Protein AF-A0A0J6XGX9-F1 (afdb_monomer_lite)

Secondary structure (DSSP, 8-state):
-EEE---TTTSEEEEEEEEETTEEEPPPTTS-EEEEEEEEETTEEEEEEEEEEE-TTTHHHHHHHHHHHH-

pLDDT: mean 76.92, std 12.39, range [43.16, 90.12]

Radius of gyration: 11.71 Å; chains: 1; bounding box: 25×24×30 Å

Foldseek 3Di:
DDKDDFAPPQGKTKDKFQADPNDTHHDDLQDFIKIWMFGHGPVDTHDIPDIDTDGSVCVVVVVVVVVVVRD

Sequence (71 aa):
MYEVGPLTYRQGFVSVWKENGGCRDDALMHDRVVVAVYTGTPDRRGEQLFRAWVDAGELPSVLGQWANVLS

Organism: NCBI:txid66430

Structure (mmCIF, N/CA/C/O backbone):
data_AF-A0A0J6XGX9-F1
#
_entry.id   AF-A0A0J6XGX9-F1
#
loop_
_atom_site.group_PDB
_atom_site.id
_atom_site.type_symbol
_atom_site.label_atom_id
_atom_site.label_alt_id
_atom_site.label_comp_id
_atom_site.label_asym_id
_atom_site.label_entity_id
_atom_site.label_seq_id
_atom_site.pdbx_PDB_ins_code
_atom_site.Cartn_x
_atom_site.Cartn_y
_atom_site.Cartn_z
_atom_site.occupancy
_atom_site.B_iso_or_equiv
_atom_site.auth_seq_id
_atom_site.auth_comp_id
_atom_site.auth_asym_id
_atom_site.auth_atom_id
_atom_site.pdbx_PDB_model_num
ATOM 1 N N . MET A 1 1 ? -1.988 6.910 -7.169 1.00 57.34 1 MET A N 1
ATOM 2 C CA . MET A 1 1 ? -1.754 6.364 -5.822 1.00 57.34 1 MET A CA 1
ATOM 3 C C . MET A 1 1 ? -3.104 5.890 -5.339 1.00 57.34 1 MET A C 1
ATOM 5 O O . MET A 1 1 ? -4.056 6.653 -5.435 1.00 57.34 1 MET A O 1
ATOM 9 N N . TYR A 1 2 ? -3.211 4.634 -4.919 1.00 53.94 2 TYR A N 1
ATOM 10 C CA . TYR A 1 2 ? -4.477 4.081 -4.437 1.00 53.94 2 TYR A CA 1
ATOM 11 C C . TYR A 1 2 ? -4.370 3.846 -2.930 1.00 53.94 2 TYR A C 1
ATOM 13 O O . TYR A 1 2 ? -3.341 3.360 -2.451 1.00 53.94 2 TYR A O 1
ATOM 21 N N . GLU A 1 3 ? -5.414 4.228 -2.197 1.00 57.56 3 GLU A N 1
ATOM 22 C CA . GLU A 1 3 ? -5.496 4.123 -0.740 1.00 57.56 3 GLU A CA 1
ATOM 23 C C . GLU A 1 3 ? -6.598 3.130 -0.366 1.00 57.56 3 GLU A C 1
ATOM 25 O O . GLU A 1 3 ? -7.721 3.212 -0.865 1.00 57.56 3 GLU A O 1
ATOM 30 N N . VAL A 1 4 ? -6.264 2.170 0.498 1.00 60.06 4 VAL A N 1
ATOM 31 C CA . VAL A 1 4 ? -7.216 1.186 1.034 1.00 60.06 4 VAL A CA 1
ATOM 32 C C . VAL A 1 4 ? -7.572 1.607 2.464 1.00 60.06 4 VAL A C 1
ATOM 34 O O . VAL A 1 4 ? -6.674 1.922 3.245 1.00 60.06 4 VAL A O 1
ATOM 37 N N . GLY A 1 5 ? -8.881 1.682 2.744 1.00 53.41 5 GLY A N 1
ATOM 38 C CA . GLY A 1 5 ? -9.520 2.409 3.853 1.00 53.41 5 GLY A CA 1
ATOM 39 C C . GLY A 1 5 ? -9.194 1.988 5.302 1.00 53.41 5 GLY A C 1
ATOM 40 O O . GLY A 1 5 ? -8.325 1.152 5.536 1.00 53.41 5 GLY A O 1
ATOM 41 N N . PRO A 1 6 ? -9.868 2.617 6.292 1.00 43.16 6 PRO A N 1
ATOM 42 C CA . PRO A 1 6 ? -9.380 2.706 7.668 1.00 43.16 6 PRO A CA 1
ATOM 43 C C . PRO A 1 6 ? -9.699 1.490 8.551 1.00 43.16 6 PRO A C 1
ATOM 45 O O . PRO A 1 6 ? -10.834 1.034 8.650 1.00 43.16 6 PRO A O 1
ATOM 48 N N . LEU A 1 7 ? -8.657 1.072 9.264 1.00 50.00 7 LEU A N 1
ATOM 49 C CA . LEU A 1 7 ? -8.561 -0.002 10.253 1.00 50.00 7 LEU A CA 1
ATOM 50 C C . LEU A 1 7 ? -9.341 0.226 11.560 1.00 50.00 7 LEU A C 1
ATOM 52 O O . LEU A 1 7 ? -9.172 1.263 12.219 1.00 50.00 7 LEU A O 1
ATOM 56 N N . THR A 1 8 ? -10.001 -0.824 12.058 1.00 43.66 8 THR A N 1
ATOM 57 C CA . THR A 1 8 ? -10.512 -0.916 13.442 1.00 43.66 8 THR A CA 1
ATOM 58 C C . THR A 1 8 ? -9.424 -1.368 14.429 1.00 43.66 8 THR A C 1
ATOM 60 O O . THR A 1 8 ? -9.643 -2.193 15.306 1.00 43.66 8 THR A O 1
ATOM 63 N N . TYR A 1 9 ? -8.232 -0.776 14.339 1.00 44.97 9 TYR A N 1
ATOM 64 C CA . TYR A 1 9 ? -7.274 -0.720 15.449 1.00 44.97 9 TYR A CA 1
ATOM 65 C C . TYR A 1 9 ? -6.718 0.700 15.525 1.00 44.97 9 TYR A C 1
ATOM 67 O O . TYR A 1 9 ? -5.594 0.983 15.134 1.00 44.97 9 TYR A O 1
ATOM 75 N N . ARG A 1 10 ? -7.592 1.633 15.926 1.00 52.66 10 ARG A N 1
ATOM 76 C CA . ARG A 1 10 ? -7.310 3.072 16.087 1.00 52.66 10 ARG A CA 1
ATOM 77 C C . ARG A 1 10 ? -6.401 3.672 14.998 1.00 52.66 10 ARG A C 1
ATOM 79 O O . ARG A 1 10 ? -5.484 4.421 15.315 1.00 52.66 10 ARG A O 1
ATOM 86 N N . GLN A 1 11 ? -6.817 3.472 13.741 1.00 66.25 11 GLN A N 1
ATOM 87 C CA . GLN A 1 11 ? -6.365 4.193 12.545 1.00 66.25 11 GLN A CA 1
ATOM 88 C C . GLN A 1 11 ? -5.029 3.660 12.000 1.00 66.25 11 GLN A C 1
ATOM 90 O O . GLN A 1 11 ? -3.969 3.912 12.559 1.00 66.25 11 GLN A O 1
ATOM 95 N N . GLY A 1 12 ? -5.083 2.927 10.893 1.00 75.31 12 GLY A N 1
ATOM 96 C CA . GLY A 1 12 ? -3.941 2.629 10.033 1.00 75.31 12 GLY A CA 1
ATOM 97 C C . GLY A 1 12 ? -4.420 2.485 8.590 1.00 75.31 12 GLY A C 1
ATOM 98 O O . GLY A 1 12 ? -5.614 2.277 8.361 1.00 75.31 12 GLY A O 1
ATOM 99 N N . PHE A 1 13 ? -3.522 2.633 7.618 1.00 82.12 13 PHE A N 1
ATOM 100 C CA . PHE A 1 13 ? -3.861 2.538 6.195 1.00 82.12 13 PHE A CA 1
ATOM 101 C C . PHE A 1 13 ? -2.686 2.036 5.353 1.00 82.12 13 PHE A C 1
ATOM 103 O O . PHE A 1 13 ? -1.517 2.181 5.728 1.00 82.12 13 PHE A O 1
ATOM 110 N N . VAL A 1 14 ? -3.008 1.468 4.188 1.00 85.62 14 VAL A N 1
ATOM 111 C CA . VAL A 1 14 ? -2.023 1.028 3.191 1.00 85.62 14 VAL A CA 1
ATOM 112 C C . VAL A 1 14 ? -1.921 2.066 2.078 1.00 85.62 14 VAL A C 1
ATOM 114 O O . VAL A 1 14 ? -2.927 2.501 1.521 1.00 85.62 14 VAL A O 1
ATOM 117 N N . SER A 1 15 ? -0.694 2.446 1.733 1.00 86.56 15 SER A N 1
ATOM 118 C CA . SER A 1 15 ? -0.372 3.270 0.568 1.00 86.56 15 SER A CA 1
ATOM 119 C C . SER A 1 15 ? 0.378 2.447 -0.471 1.00 86.56 15 SER A C 1
ATOM 121 O O . SER A 1 15 ? 1.353 1.771 -0.136 1.00 86.56 15 SER A O 1
ATOM 123 N N . VAL A 1 16 ? -0.039 2.567 -1.734 1.00 87.62 16 VAL A N 1
ATOM 124 C CA . VAL A 1 16 ? 0.618 1.922 -2.878 1.00 87.62 16 VAL A CA 1
ATOM 125 C C . VAL A 1 16 ? 1.052 2.971 -3.899 1.00 87.62 16 VAL A C 1
ATOM 127 O O . VAL A 1 16 ? 0.233 3.771 -4.363 1.00 87.62 16 VAL A O 1
ATOM 130 N N . TRP A 1 17 ? 2.335 2.968 -4.259 1.00 88.56 17 TRP A N 1
ATOM 131 C CA . TRP A 1 17 ? 2.905 3.865 -5.272 1.00 88.56 17 TRP A CA 1
ATOM 132 C C . TRP A 1 17 ? 4.042 3.191 -6.036 1.00 88.56 17 TRP A C 1
ATOM 134 O O . TRP A 1 17 ? 4.622 2.219 -5.565 1.00 88.56 17 TRP A O 1
ATOM 144 N N . LYS A 1 18 ? 4.392 3.715 -7.207 1.00 88.19 18 LYS A N 1
ATOM 145 C CA . LYS A 1 18 ? 5.623 3.353 -7.914 1.00 88.19 18 LYS A CA 1
ATOM 146 C C . LYS A 1 18 ? 6.715 4.335 -7.520 1.00 88.19 18 LYS A C 1
ATOM 148 O O . LYS A 1 18 ? 6.451 5.526 -7.407 1.00 88.19 18 LYS A O 1
ATOM 153 N N . GLU A 1 19 ? 7.934 3.864 -7.303 1.00 83.31 19 GLU A N 1
ATOM 154 C CA . GLU A 1 19 ? 9.069 4.755 -7.059 1.00 83.31 19 GLU A CA 1
ATOM 155 C C . GLU A 1 19 ? 9.977 4.773 -8.290 1.00 83.31 19 GLU A C 1
ATOM 157 O O . GLU A 1 19 ? 10.500 3.738 -8.703 1.00 83.31 19 GLU A O 1
ATOM 162 N N . ASN A 1 20 ? 10.123 5.950 -8.897 1.00 80.75 20 ASN A N 1
ATOM 163 C CA . ASN A 1 20 ? 10.906 6.161 -10.109 1.00 80.75 20 ASN A CA 1
ATOM 164 C C . ASN A 1 20 ? 11.865 7.335 -9.891 1.00 80.75 20 ASN A C 1
ATOM 166 O O . ASN A 1 20 ? 11.435 8.459 -9.647 1.00 80.75 20 ASN A O 1
ATOM 170 N N . GLY A 1 21 ? 13.175 7.071 -9.902 1.00 77.88 21 GLY A N 1
ATOM 171 C CA . GLY A 1 21 ? 14.188 8.110 -9.671 1.00 77.88 21 GLY A CA 1
ATOM 172 C C . GLY A 1 21 ? 14.064 8.841 -8.323 1.00 77.88 21 GLY A C 1
ATOM 173 O O . GLY A 1 21 ? 14.463 9.995 -8.223 1.00 77.88 21 GLY A O 1
ATOM 174 N N . GLY A 1 22 ? 13.487 8.198 -7.299 1.00 76.81 22 GLY A N 1
ATOM 175 C CA . GLY A 1 22 ? 13.218 8.807 -5.988 1.00 76.81 22 GLY A CA 1
ATOM 176 C C . GLY A 1 22 ? 11.898 9.585 -5.894 1.00 76.81 22 GLY A C 1
ATOM 177 O O . GLY A 1 22 ? 11.537 10.031 -4.806 1.00 76.81 22 GLY A O 1
ATOM 178 N N . CYS A 1 23 ? 11.149 9.708 -6.993 1.00 80.50 23 CYS A N 1
ATOM 179 C CA . CYS A 1 23 ? 9.806 10.283 -7.010 1.00 80.50 23 CYS A CA 1
ATOM 180 C C . CYS A 1 23 ? 8.735 9.204 -6.819 1.00 80.50 23 CYS A C 1
ATOM 182 O O . CYS A 1 23 ? 8.906 8.061 -7.246 1.00 80.50 23 CYS A O 1
ATOM 184 N N . ARG A 1 24 ? 7.624 9.577 -6.170 1.00 85.19 24 ARG A N 1
ATOM 185 C CA . ARG A 1 24 ? 6.441 8.720 -6.031 1.00 85.19 24 ARG A CA 1
ATOM 186 C C . ARG A 1 24 ? 5.486 8.994 -7.186 1.00 85.19 24 ARG A C 1
ATOM 188 O O . ARG A 1 24 ? 4.923 10.080 -7.252 1.00 85.19 24 ARG A O 1
ATOM 195 N N . ASP A 1 25 ? 5.286 7.987 -8.019 1.00 82.94 25 ASP A N 1
ATOM 196 C CA . ASP A 1 25 ? 4.368 7.999 -9.149 1.00 82.94 25 ASP A CA 1
ATOM 197 C C . ASP A 1 25 ? 3.162 7.091 -8.890 1.00 82.94 25 ASP A C 1
ATOM 199 O O . ASP A 1 25 ? 3.153 6.220 -8.006 1.00 82.94 25 ASP A O 1
ATOM 203 N N . ASP A 1 26 ? 2.134 7.274 -9.711 1.00 79.31 26 ASP A N 1
ATOM 204 C CA . ASP A 1 26 ? 0.981 6.393 -9.730 1.00 79.31 26 ASP A CA 1
ATOM 205 C C . ASP A 1 26 ? 1.393 4.974 -10.136 1.00 79.31 26 ASP A C 1
ATOM 207 O O . ASP A 1 26 ? 2.016 4.740 -11.170 1.00 79.31 26 ASP A O 1
ATOM 211 N N . ALA A 1 27 ? 1.042 4.014 -9.284 1.00 71.56 27 ALA A N 1
ATOM 212 C CA . ALA A 1 27 ? 1.240 2.600 -9.547 1.00 71.56 27 ALA A CA 1
ATOM 213 C C . ALA A 1 27 ? 0.239 2.107 -10.601 1.00 71.56 27 ALA A C 1
ATOM 215 O O . ALA A 1 27 ? -0.969 2.183 -10.377 1.00 71.56 27 ALA A O 1
ATOM 216 N N . LEU A 1 28 ? 0.730 1.556 -11.712 1.00 72.38 28 LEU A N 1
ATOM 217 C CA . LEU A 1 28 ? -0.090 0.809 -12.667 1.00 72.38 28 LEU A CA 1
ATOM 218 C C . LEU A 1 28 ? -0.069 -0.688 -12.329 1.00 72.38 28 LEU A C 1
ATOM 220 O O . LEU A 1 28 ? 0.893 -1.188 -11.751 1.00 72.38 28 LEU A O 1
ATOM 224 N N . MET A 1 29 ? -1.109 -1.425 -12.738 1.00 62.44 29 MET A N 1
ATOM 225 C CA . MET A 1 29 ? -1.291 -2.854 -12.410 1.00 62.44 29 MET A CA 1
ATOM 226 C C . MET A 1 29 ? -0.181 -3.795 -12.911 1.00 62.44 29 MET A C 1
ATOM 228 O O . MET A 1 29 ? -0.206 -4.972 -12.576 1.00 62.44 29 MET A O 1
ATOM 232 N N . HIS A 1 30 ? 0.776 -3.307 -13.702 1.00 65.88 30 HIS A N 1
ATOM 233 C CA . HIS A 1 30 ? 1.888 -4.092 -14.250 1.00 65.88 30 HIS A CA 1
ATOM 234 C C . HIS A 1 30 ? 3.262 -3.639 -13.749 1.00 65.88 30 HIS A C 1
ATOM 236 O O . HIS A 1 30 ? 4.273 -4.233 -14.115 1.00 65.88 30 HIS A O 1
ATOM 242 N N . ASP A 1 31 ? 3.311 -2.602 -12.915 1.00 74.50 31 ASP A N 1
ATOM 243 C CA . ASP A 1 31 ? 4.561 -2.081 -12.386 1.00 74.50 31 ASP A CA 1
ATOM 244 C C . ASP A 1 31 ? 4.990 -2.811 -11.112 1.00 74.50 31 ASP A C 1
ATOM 246 O O . ASP A 1 31 ? 4.175 -3.308 -10.334 1.00 74.50 31 ASP A O 1
ATOM 250 N N . ARG A 1 32 ? 6.299 -2.812 -10.860 1.00 80.88 32 ARG A N 1
ATOM 251 C CA . ARG A 1 32 ? 6.818 -3.049 -9.515 1.00 80.88 32 ARG A CA 1
ATOM 252 C C . ARG A 1 32 ? 6.465 -1.842 -8.651 1.00 80.88 32 ARG A C 1
ATOM 254 O O . ARG A 1 32 ? 6.795 -0.706 -8.999 1.00 80.88 32 ARG A O 1
ATOM 261 N N . VAL A 1 33 ? 5.805 -2.088 -7.529 1.00 87.69 33 VAL A N 1
ATOM 262 C CA . VAL A 1 33 ? 5.263 -1.047 -6.655 1.00 87.69 33 VAL A CA 1
ATOM 263 C C . VAL A 1 33 ? 5.875 -1.126 -5.268 1.00 87.69 33 VAL A C 1
ATOM 265 O O . VAL A 1 33 ? 6.432 -2.139 -4.857 1.00 87.69 33 VAL A O 1
ATOM 268 N N . VAL A 1 34 ? 5.759 -0.040 -4.525 1.00 89.06 34 VAL A N 1
ATOM 269 C CA . VAL A 1 34 ? 6.002 0.005 -3.094 1.00 89.06 34 VAL A CA 1
ATOM 270 C C . VAL A 1 34 ? 4.655 -0.086 -2.393 1.00 89.06 34 VAL A C 1
ATOM 272 O O . VAL A 1 34 ? 3.754 0.710 -2.658 1.00 89.06 34 VAL A O 1
ATOM 275 N N . VAL A 1 35 ? 4.540 -1.041 -1.475 1.00 89.12 35 VAL A N 1
ATOM 276 C CA . VAL A 1 35 ? 3.437 -1.139 -0.519 1.00 89.12 35 VAL A CA 1
ATOM 277 C C . VAL A 1 35 ? 3.977 -0.719 0.838 1.00 89.12 35 VAL A C 1
ATOM 279 O O . VAL A 1 35 ? 4.944 -1.309 1.328 1.00 89.12 35 VAL A O 1
ATOM 282 N N . ALA A 1 36 ? 3.369 0.292 1.451 1.00 89.00 36 ALA A N 1
ATOM 283 C CA . ALA A 1 36 ? 3.704 0.690 2.812 1.00 89.00 36 ALA A CA 1
ATOM 284 C C . ALA A 1 36 ? 2.463 0.827 3.686 1.00 89.00 36 ALA A C 1
ATOM 286 O O . ALA A 1 36 ? 1.406 1.260 3.227 1.00 89.00 36 ALA A O 1
ATOM 287 N N . VAL A 1 37 ? 2.62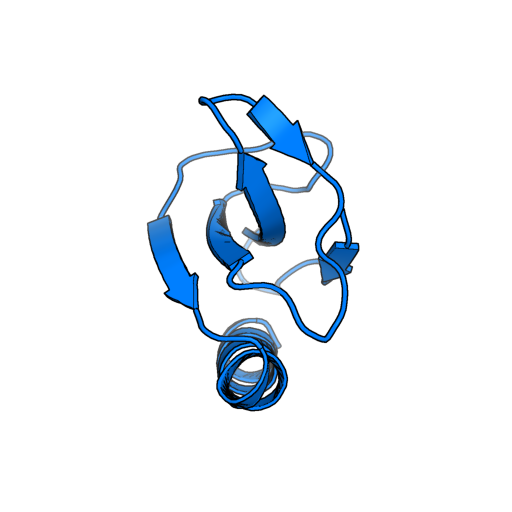5 0.472 4.956 1.00 87.69 37 VAL A N 1
ATOM 288 C CA . VAL A 1 37 ? 1.573 0.521 5.970 1.00 87.69 37 V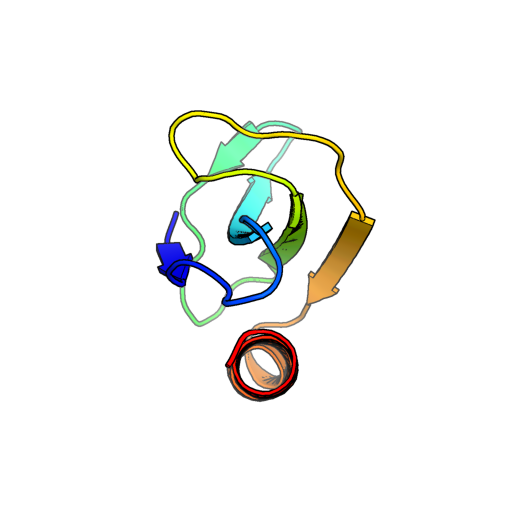AL A CA 1
ATOM 289 C C . VAL A 1 37 ? 1.941 1.571 6.994 1.00 87.69 37 VAL A C 1
ATOM 291 O O . VAL A 1 37 ? 3.073 1.601 7.484 1.00 87.69 37 VAL A O 1
ATOM 294 N N . TYR A 1 38 ? 0.974 2.417 7.315 1.00 86.69 38 TYR A N 1
ATOM 295 C CA . TYR A 1 38 ? 1.125 3.501 8.271 1.00 86.69 38 TYR A CA 1
ATOM 296 C C . TYR A 1 38 ? 0.075 3.390 9.375 1.00 86.69 38 TYR A C 1
ATOM 298 O O . TYR A 1 38 ? -1.034 2.914 9.128 1.00 86.69 38 TYR A O 1
ATOM 306 N N . THR A 1 39 ? 0.403 3.874 10.573 1.00 85.00 39 THR A N 1
ATOM 307 C CA . THR A 1 39 ? -0.607 4.252 11.573 1.00 85.00 39 THR A CA 1
ATOM 308 C C . THR A 1 39 ? -1.276 5.578 11.180 1.00 85.00 39 THR A C 1
ATOM 310 O O . THR A 1 39 ? -0.808 6.294 10.291 1.00 85.00 39 THR A O 1
ATOM 313 N N . GLY A 1 40 ? -2.384 5.922 11.827 1.00 78.75 40 GLY A N 1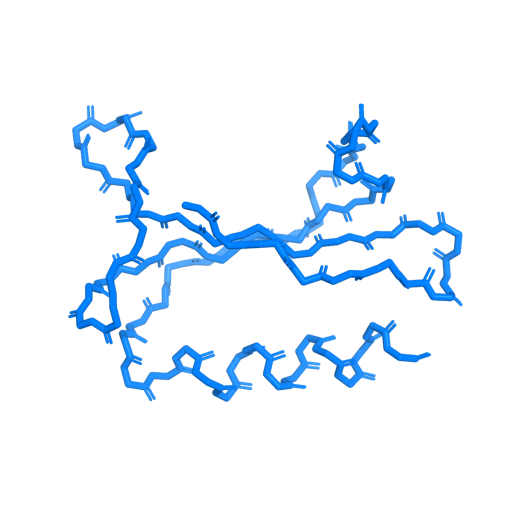
ATOM 314 C CA . GLY A 1 40 ? -3.208 7.087 11.516 1.00 78.75 40 GLY A CA 1
ATOM 315 C C . GLY A 1 40 ? -4.162 6.889 10.333 1.00 78.75 40 GLY A C 1
ATOM 316 O O . GLY A 1 40 ? -4.478 5.773 9.921 1.00 78.75 40 GLY A O 1
ATOM 317 N N . THR A 1 41 ? -4.664 8.000 9.804 1.00 80.19 41 THR A N 1
ATOM 318 C CA . THR A 1 41 ? -5.513 8.040 8.603 1.00 80.19 41 THR A CA 1
ATOM 319 C C . THR A 1 41 ? -4.717 8.588 7.418 1.00 80.19 41 THR A C 1
ATOM 321 O O . THR A 1 41 ? -3.672 9.206 7.640 1.00 80.19 41 THR A O 1
ATOM 324 N N . PRO A 1 42 ? -5.198 8.433 6.171 1.00 76.62 42 PRO A N 1
ATOM 325 C CA . PRO A 1 42 ? -4.572 9.073 5.014 1.00 76.62 42 PRO A CA 1
ATOM 326 C C . PRO A 1 42 ? -4.293 10.572 5.209 1.00 76.62 42 PRO A C 1
ATOM 328 O O . PRO A 1 42 ? -3.187 11.036 4.936 1.00 76.62 42 PRO A O 1
ATOM 331 N N . ASP A 1 43 ? -5.241 11.306 5.806 1.00 77.69 43 ASP A N 1
ATOM 332 C CA . ASP A 1 43 ? -5.113 12.746 6.088 1.00 77.69 43 ASP A CA 1
ATOM 333 C C . ASP A 1 43 ? -4.167 13.080 7.255 1.00 77.69 43 ASP A C 1
ATOM 335 O O . ASP A 1 43 ? -3.694 14.210 7.390 1.00 77.69 43 ASP A O 1
ATOM 339 N N . ARG A 1 44 ? -3.911 12.117 8.147 1.00 78.06 44 ARG A N 1
ATOM 340 C CA . ARG A 1 44 ? -3.054 12.264 9.333 1.00 78.06 44 ARG A CA 1
ATOM 341 C C . ARG A 1 44 ? -2.121 11.069 9.437 1.00 78.06 44 ARG A C 1
ATOM 343 O O . ARG A 1 44 ? -2.233 10.257 10.358 1.00 78.06 44 ARG A O 1
ATOM 350 N N . ARG A 1 45 ? -1.212 10.963 8.465 1.00 78.88 45 ARG A N 1
ATOM 351 C CA . ARG A 1 45 ? -0.243 9.868 8.394 1.00 78.88 45 ARG A CA 1
ATOM 352 C C . ARG A 1 45 ? 0.640 9.852 9.645 1.00 78.88 45 ARG A C 1
ATOM 354 O O . ARG A 1 45 ? 1.327 10.828 9.937 1.00 78.88 45 ARG A O 1
ATOM 361 N N . GLY A 1 46 ? 0.609 8.730 10.355 1.00 82.56 46 GLY A N 1
ATOM 362 C CA . GLY A 1 46 ? 1.448 8.447 11.510 1.00 82.56 46 GLY A CA 1
ATOM 363 C C . GLY A 1 46 ? 2.748 7.735 11.132 1.00 82.56 46 GLY A C 1
ATOM 364 O O . GLY A 1 46 ? 3.348 7.978 10.084 1.00 82.56 46 GLY A O 1
ATOM 365 N N . GLU A 1 47 ? 3.189 6.843 12.012 1.00 86.88 47 GLU A N 1
ATOM 366 C CA . GLU A 1 47 ? 4.410 6.052 11.858 1.00 86.88 47 GLU A CA 1
ATOM 367 C C . GLU A 1 47 ? 4.285 5.016 10.731 1.00 86.88 47 GLU A C 1
ATOM 369 O O . GLU A 1 47 ? 3.240 4.388 10.563 1.00 86.88 47 GLU A O 1
ATOM 374 N N . GLN A 1 48 ? 5.364 4.815 9.969 1.00 88.44 48 GLN A N 1
ATOM 375 C CA . GLN A 1 48 ? 5.449 3.742 8.980 1.00 88.44 48 GLN A CA 1
ATOM 376 C C . GLN A 1 48 ? 5.802 2.423 9.669 1.00 88.44 48 GLN A C 1
ATOM 378 O O . GLN A 1 48 ? 6.924 2.250 10.134 1.00 88.44 48 GLN A O 1
ATOM 383 N N . LEU A 1 49 ? 4.872 1.475 9.666 1.00 85.19 49 LEU A N 1
ATOM 384 C CA . LEU A 1 49 ? 5.064 0.155 10.269 1.00 85.19 49 LEU A CA 1
ATOM 385 C C . LEU A 1 49 ? 5.738 -0.829 9.313 1.00 85.19 49 LEU A C 1
ATOM 387 O O . LEU A 1 49 ? 6.466 -1.723 9.734 1.00 85.19 49 LEU A O 1
ATOM 391 N N . PHE A 1 50 ? 5.476 -0.681 8.015 1.00 87.19 50 PHE A N 1
ATOM 392 C CA . PHE A 1 50 ? 5.935 -1.618 6.998 1.00 87.19 50 PHE A CA 1
ATOM 393 C C . PHE A 1 50 ? 6.197 -0.908 5.675 1.00 87.19 50 PHE A C 1
ATOM 395 O O . PHE A 1 50 ? 5.496 0.041 5.323 1.00 87.19 50 PHE A O 1
ATOM 402 N N . ARG A 1 51 ? 7.192 -1.396 4.929 1.00 88.81 51 ARG A N 1
ATOM 403 C CA . ARG A 1 51 ? 7.464 -1.007 3.544 1.00 88.81 51 ARG A CA 1
ATOM 404 C C . ARG A 1 51 ? 8.120 -2.168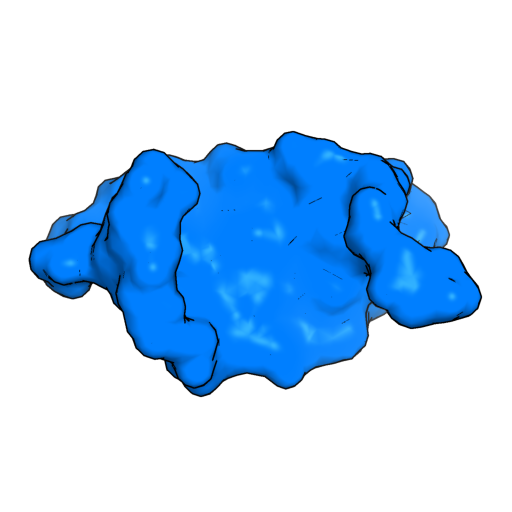 2.809 1.00 88.81 51 ARG A C 1
ATOM 406 O O . ARG A 1 51 ? 9.157 -2.655 3.251 1.00 88.81 51 ARG A O 1
ATOM 413 N N . ALA A 1 52 ? 7.573 -2.537 1.659 1.00 88.62 52 ALA A N 1
ATOM 414 C CA . ALA A 1 52 ? 8.173 -3.523 0.771 1.00 88.62 52 ALA A CA 1
ATOM 415 C C . ALA A 1 52 ? 7.995 -3.146 -0.698 1.00 88.62 52 ALA A C 1
ATOM 417 O O . ALA A 1 52 ? 7.041 -2.462 -1.070 1.00 88.62 52 ALA A O 1
ATOM 418 N N . TRP A 1 53 ? 8.926 -3.623 -1.521 1.00 90.12 53 TRP A N 1
ATOM 419 C CA . TRP A 1 53 ? 8.763 -3.658 -2.967 1.00 90.12 53 TRP A CA 1
ATOM 420 C C . TRP A 1 53 ? 8.000 -4.923 -3.337 1.00 90.12 53 TRP A C 1
ATOM 422 O O . TRP A 1 53 ? 8.399 -6.007 -2.922 1.00 90.12 53 TRP A O 1
ATOM 432 N N . VAL A 1 54 ? 6.930 -4.772 -4.104 1.00 87.88 54 VAL A N 1
ATOM 433 C CA . VAL A 1 54 ? 6.008 -5.844 -4.473 1.00 87.88 54 VAL A CA 1
ATOM 434 C C . VAL A 1 54 ? 5.852 -5.840 -5.985 1.00 87.88 54 VAL A C 1
ATOM 436 O O . VAL A 1 54 ? 5.637 -4.786 -6.591 1.00 87.88 54 VAL A O 1
ATOM 439 N N . ASP A 1 55 ? 5.981 -7.009 -6.600 1.00 88.44 55 ASP A N 1
ATOM 440 C CA . ASP A 1 55 ? 5.744 -7.157 -8.029 1.00 88.44 55 ASP A CA 1
ATOM 441 C C . ASP A 1 55 ? 4.239 -7.148 -8.330 1.00 88.44 55 ASP A C 1
ATOM 443 O O . ASP A 1 55 ? 3.413 -7.598 -7.534 1.00 88.44 55 ASP A O 1
ATOM 447 N N . ALA A 1 56 ? 3.870 -6.654 -9.511 1.00 80.50 56 ALA A N 1
ATOM 448 C CA . ALA A 1 56 ? 2.482 -6.519 -9.951 1.00 80.50 56 ALA A CA 1
ATOM 449 C C . ALA A 1 56 ? 1.629 -7.789 -9.774 1.00 80.50 56 ALA A C 1
ATOM 451 O O . ALA A 1 56 ? 0.472 -7.707 -9.364 1.00 80.50 56 ALA A O 1
ATOM 452 N N . GLY A 1 57 ? 2.202 -8.964 -10.058 1.00 82.56 57 GLY A N 1
ATOM 453 C CA . GLY A 1 57 ? 1.501 -10.245 -9.931 1.00 82.56 57 GLY A CA 1
ATOM 454 C C . GLY A 1 57 ? 1.182 -10.642 -8.486 1.00 82.56 57 GLY A C 1
ATOM 455 O O . GLY A 1 57 ? 0.225 -11.374 -8.250 1.00 82.56 57 GLY A O 1
ATOM 456 N N . GLU A 1 58 ? 1.947 -10.142 -7.516 1.00 85.00 58 GLU A N 1
ATOM 457 C CA . GLU A 1 58 ? 1.787 -10.453 -6.090 1.00 85.00 58 GLU A CA 1
ATOM 458 C C . GLU A 1 58 ? 0.942 -9.407 -5.356 1.00 85.00 58 GLU A C 1
ATOM 460 O O . GLU A 1 58 ? 0.416 -9.670 -4.270 1.00 85.00 58 GLU A O 1
ATOM 465 N N . LEU A 1 59 ? 0.773 -8.227 -5.960 1.00 82.94 59 LEU A N 1
ATOM 466 C CA . LEU A 1 59 ? 0.079 -7.091 -5.368 1.00 82.94 59 LEU A CA 1
ATOM 467 C C . LEU A 1 59 ? -1.339 -7.426 -4.867 1.00 82.94 59 LEU A C 1
ATOM 469 O O . LEU A 1 59 ? -1.639 -7.051 -3.732 1.00 82.94 59 LEU A O 1
ATOM 473 N N . PRO A 1 60 ? -2.206 -8.153 -5.607 1.00 84.25 60 PRO A N 1
ATOM 474 C CA . PRO A 1 60 ? -3.538 -8.499 -5.108 1.00 84.25 60 PRO A CA 1
ATOM 475 C C . PRO A 1 60 ? -3.495 -9.337 -3.826 1.00 84.25 60 PRO A C 1
ATOM 477 O O . PRO A 1 60 ? -4.265 -9.090 -2.901 1.00 84.25 60 PRO A O 1
ATOM 480 N N . SER A 1 61 ? -2.566 -10.292 -3.743 1.00 85.81 61 SER A N 1
ATOM 481 C CA . SER A 1 61 ? -2.396 -11.157 -2.573 1.00 85.81 61 SER A CA 1
ATOM 482 C C . SER A 1 61 ? -1.888 -10.373 -1.366 1.00 85.81 61 SER A C 1
ATOM 484 O O . SER A 1 61 ? -2.427 -10.522 -0.272 1.00 85.81 61 SER A O 1
ATOM 486 N N . VAL A 1 62 ? -0.897 -9.496 -1.564 1.00 83.75 62 VAL A N 1
ATOM 487 C CA . VAL A 1 62 ? -0.353 -8.637 -0.498 1.00 83.75 62 VAL A CA 1
ATOM 488 C C . VAL A 1 62 ? -1.410 -7.654 0.005 1.00 83.75 62 VAL A C 1
ATOM 490 O O . VAL A 1 62 ? -1.565 -7.476 1.213 1.00 83.75 62 VAL A O 1
ATOM 493 N N . LEU A 1 63 ? -2.182 -7.045 -0.898 1.00 82.00 63 LEU A N 1
ATOM 494 C CA . LEU A 1 63 ? -3.289 -6.170 -0.517 1.00 82.00 63 LEU A CA 1
ATOM 495 C C . LEU A 1 63 ? -4.403 -6.932 0.198 1.00 82.00 63 LEU A C 1
ATOM 497 O O . LEU A 1 63 ? -4.935 -6.415 1.171 1.00 82.00 63 LEU A O 1
ATOM 501 N N . GLY A 1 64 ? -4.721 -8.157 -0.225 1.00 81.56 64 GLY A N 1
ATOM 502 C CA . GLY A 1 64 ? -5.687 -9.017 0.460 1.00 81.56 64 GLY A CA 1
ATOM 503 C C . GLY A 1 64 ? -5.235 -9.415 1.869 1.00 81.56 64 GLY A C 1
ATOM 504 O O . GLY A 1 64 ? -6.031 -9.379 2.804 1.00 81.56 64 GLY A O 1
ATOM 505 N N . GLN A 1 65 ? -3.950 -9.734 2.050 1.00 81.94 65 GLN A N 1
ATOM 506 C CA . GLN A 1 65 ? -3.374 -10.006 3.370 1.00 81.94 65 GLN A CA 1
ATOM 507 C C . GLN A 1 65 ? -3.499 -8.796 4.290 1.00 81.94 65 GLN A C 1
ATOM 509 O O . GLN A 1 65 ? -3.978 -8.934 5.412 1.00 81.94 65 GLN A O 1
ATOM 514 N N . TRP A 1 66 ? -3.121 -7.609 3.812 1.00 79.44 66 TRP A N 1
ATOM 515 C CA . TRP A 1 66 ? -3.267 -6.405 4.616 1.00 79.44 66 TRP A CA 1
ATOM 516 C C . TRP A 1 66 ? -4.730 -6.053 4.841 1.00 79.44 66 TRP A C 1
ATOM 518 O O . TRP A 1 66 ? -5.065 -5.746 5.969 1.00 79.44 66 TRP A O 1
ATOM 528 N N . ALA A 1 67 ? -5.617 -6.191 3.856 1.00 74.50 67 ALA A N 1
ATOM 529 C CA . ALA A 1 67 ? -7.052 -5.997 4.052 1.00 74.50 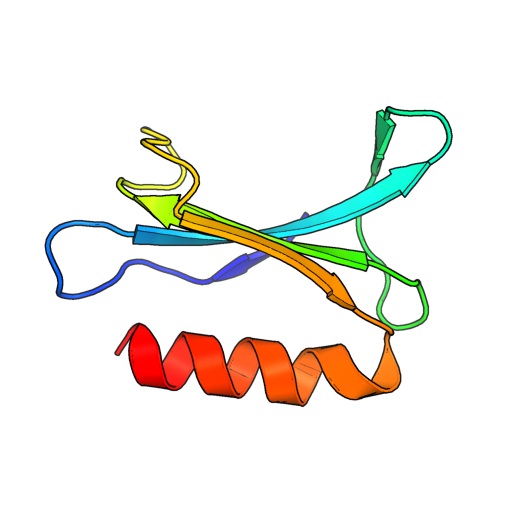67 ALA A CA 1
ATOM 530 C C . ALA A 1 67 ? -7.617 -6.897 5.167 1.00 74.50 67 ALA A C 1
ATOM 532 O O . ALA A 1 67 ? -8.384 -6.404 5.981 1.00 74.50 67 ALA A O 1
ATOM 533 N N . ASN A 1 68 ? -7.184 -8.161 5.261 1.00 73.56 68 ASN A N 1
ATOM 534 C CA . ASN A 1 68 ? -7.565 -9.072 6.352 1.00 73.56 68 ASN A CA 1
ATOM 535 C C . ASN A 1 68 ? -6.951 -8.698 7.709 1.00 73.56 68 ASN A C 1
ATOM 537 O O . ASN A 1 68 ? -7.563 -8.918 8.746 1.00 73.56 68 ASN A O 1
ATOM 541 N N . VAL A 1 69 ? -5.725 -8.170 7.726 1.00 69.00 69 VAL A N 1
ATOM 542 C CA . VAL A 1 69 ? -5.106 -7.632 8.952 1.00 69.00 69 VAL A CA 1
ATOM 543 C C . VAL A 1 69 ? -5.757 -6.298 9.348 1.00 69.00 69 VAL A C 1
ATOM 545 O O . VAL A 1 69 ? -5.723 -5.917 10.517 1.00 69.00 69 VAL A O 1
ATOM 548 N N . LEU A 1 70 ? -6.328 -5.588 8.368 1.00 65.25 70 LEU A N 1
ATOM 549 C CA . LEU A 1 70 ? -6.917 -4.263 8.497 1.00 65.25 70 LEU A CA 1
ATOM 550 C C . LEU A 1 70 ? -8.432 -4.249 8.769 1.00 65.25 70 LEU A C 1
ATOM 552 O O . LEU A 1 70 ? -8.963 -3.199 9.136 1.00 65.25 70 LEU A O 1
ATOM 556 N N . SER A 1 71 ? -9.121 -5.376 8.601 1.00 59.25 71 SER A N 1
ATOM 557 C CA . SER A 1 71 ? -10.543 -5.566 8.924 1.00 59.25 71 SER A CA 1
ATOM 558 C C . SER A 1 71 ? -10.748 -5.887 10.399 1.00 59.25 71 SER A C 1
ATOM 560 O O . SER A 1 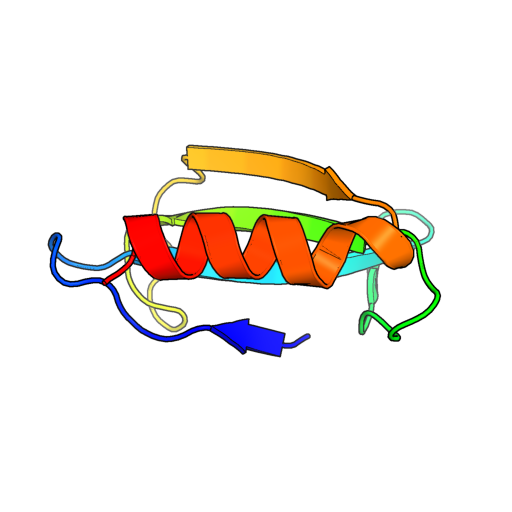71 ? -11.574 -5.197 11.040 1.00 59.25 71 SER A O 1
#